Protein AF-A0A2V9BLL1-F1 (afdb_monomer_lite)

Radius of gyration: 17.55 Å; chains: 1; bounding box: 51×38×45 Å

Secondary structure (DSSP, 8-state):
-------EEEETTEEEEHHHHS-HHHHHTTHHHHHHHT----SEEEEEES-B-TT-TTTTTTB--EEETTTTEEES-BGGGGS-HHHHHHHHHHTTTSS-TT------TTTHHHHHHHHHHHH-GGGS-TTTTHHHHHHHHHHHHSTTSEEEEEE-S-TTS---HHHHHHHHHH--

Structure (mmCIF, N/CA/C/O backbone):
data_AF-A0A2V9BLL1-F1
#
_entry.id   AF-A0A2V9BLL1-F1
#
loop_
_atom_site.group_PDB
_atom_site.id
_atom_site.type_symbol
_atom_site.label_atom_id
_atom_site.label_alt_id
_atom_site.label_comp_id
_atom_site.label_asym_id
_atom_site.label_entity_id
_atom_site.label_seq_id
_atom_site.pdbx_PDB_ins_code
_atom_site.Cartn_x
_atom_site.Cartn_y
_atom_site.Cartn_z
_atom_site.occupancy
_atom_site.B_iso_or_equiv
_atom_site.auth_seq_id
_atom_site.auth_comp_id
_atom_site.auth_asym_id
_atom_site.auth_atom_id
_atom_site.pdbx_PDB_model_num
ATOM 1 N N . ASP A 1 1 ? -3.401 26.083 16.108 1.00 43.28 1 ASP A N 1
ATOM 2 C CA . ASP A 1 1 ? -2.579 25.935 17.319 1.00 43.28 1 ASP A CA 1
ATOM 3 C C . ASP A 1 1 ? -3.105 24.757 18.133 1.00 43.28 1 ASP A C 1
ATOM 5 O O . ASP A 1 1 ? -4.318 24.575 18.149 1.00 43.28 1 ASP A O 1
ATOM 9 N N . ARG A 1 2 ? -2.214 23.972 18.751 1.00 36.34 2 ARG A N 1
ATOM 10 C CA . ARG A 1 2 ? -2.343 22.560 19.206 1.00 36.34 2 ARG A CA 1
ATOM 11 C C . ARG A 1 2 ? -1.891 21.508 18.189 1.00 36.34 2 ARG A C 1
ATOM 13 O O . ARG A 1 2 ? -2.679 20.709 17.694 1.00 36.34 2 ARG A O 1
ATOM 20 N N . LEU A 1 3 ? -0.577 21.443 17.984 1.00 46.81 3 LEU A N 1
ATOM 21 C CA . LEU A 1 3 ? 0.092 20.153 17.808 1.00 46.81 3 LEU A CA 1
ATOM 22 C C . LEU A 1 3 ? -0.144 19.363 19.107 1.00 46.81 3 LEU A C 1
ATOM 24 O O . LEU A 1 3 ? 0.570 19.537 20.091 1.00 46.81 3 LEU A O 1
ATOM 28 N N . GLY A 1 4 ? -1.255 18.624 19.168 1.00 50.34 4 GLY A N 1
ATOM 29 C CA . GLY A 1 4 ? -1.571 17.758 20.299 1.00 50.34 4 GLY A CA 1
ATOM 30 C C . GLY A 1 4 ? -0.470 16.716 20.462 1.00 50.34 4 GLY A C 1
ATOM 31 O O . GLY A 1 4 ? 0.050 16.218 19.466 1.00 50.34 4 GLY A O 1
ATOM 32 N N . ASN A 1 5 ? -0.098 16.422 21.708 1.00 53.19 5 ASN A N 1
ATOM 33 C CA . ASN A 1 5 ? 0.873 15.381 22.045 1.00 53.19 5 ASN A CA 1
ATOM 34 C C . ASN A 1 5 ? 0.633 14.126 21.192 1.00 53.19 5 ASN A C 1
ATOM 36 O O . ASN A 1 5 ? -0.461 13.561 21.229 1.00 53.19 5 ASN A O 1
ATOM 40 N N . ALA A 1 6 ? 1.650 13.701 20.441 1.00 64.19 6 ALA A N 1
ATOM 41 C CA . ALA A 1 6 ? 1.618 12.462 19.681 1.00 64.19 6 ALA A CA 1
ATOM 42 C C . ALA A 1 6 ? 1.528 11.291 20.668 1.00 64.19 6 ALA A C 1
ATOM 44 O O . ALA A 1 6 ? 2.507 10.917 21.307 1.00 64.19 6 ALA A O 1
ATOM 45 N N . THR A 1 7 ? 0.322 10.763 20.854 1.00 83.75 7 THR A N 1
ATOM 46 C CA . THR A 1 7 ? 0.060 9.604 21.709 1.00 83.75 7 THR A CA 1
ATOM 47 C C . THR A 1 7 ? -0.037 8.357 20.849 1.00 83.75 7 THR A C 1
ATOM 49 O O . THR A 1 7 ? -0.680 8.372 19.802 1.00 83.75 7 THR A O 1
ATOM 52 N N . VAL A 1 8 ? 0.591 7.268 21.284 1.00 85.75 8 VAL A N 1
ATOM 53 C CA . VAL A 1 8 ? 0.444 5.966 20.629 1.00 85.75 8 VAL A CA 1
ATOM 54 C C . VAL A 1 8 ? -0.830 5.299 21.143 1.00 85.75 8 VAL A C 1
ATOM 56 O O . VAL A 1 8 ? -1.036 5.201 22.353 1.00 85.75 8 VAL A O 1
ATOM 59 N N . VAL A 1 9 ? -1.682 4.843 20.230 1.00 89.31 9 VAL A N 1
ATOM 60 C CA . VAL A 1 9 ? -2.956 4.179 20.519 1.00 89.31 9 VAL A CA 1
ATOM 61 C C . VAL A 1 9 ? -3.014 2.811 19.831 1.00 89.31 9 VAL A C 1
ATOM 63 O O . VAL A 1 9 ? -2.435 2.646 18.753 1.00 89.31 9 VAL A O 1
ATOM 66 N N . PRO A 1 10 ? -3.689 1.816 20.428 1.00 91.50 10 PRO A N 1
ATOM 67 C CA . PRO A 1 10 ? -3.935 0.548 19.755 1.00 91.50 10 PRO A CA 1
ATOM 68 C C . PRO A 1 10 ? -4.932 0.737 18.605 1.00 91.50 10 PRO A C 1
ATOM 70 O O . PRO A 1 10 ? -5.944 1.421 18.752 1.00 91.50 10 PRO A O 1
ATOM 73 N N . PHE A 1 11 ? -4.667 0.094 17.471 1.00 92.62 11 PHE A N 1
ATOM 74 C CA . PHE A 1 11 ? -5.527 0.088 16.293 1.00 92.62 11 PHE A CA 1
ATOM 75 C C . PHE A 1 11 ? -5.407 -1.263 15.578 1.00 92.62 11 PHE A C 1
ATOM 77 O O . PHE A 1 11 ? -4.387 -1.553 14.959 1.00 92.62 11 PHE A O 1
ATOM 84 N N . PHE A 1 12 ? -6.432 -2.111 15.723 1.00 93.38 12 PHE A N 1
ATOM 85 C CA . PHE A 1 12 ? -6.569 -3.415 15.049 1.00 93.38 12 PHE A CA 1
ATOM 86 C C . PHE A 1 12 ? -5.315 -4.310 15.056 1.00 93.38 12 PHE A C 1
ATOM 88 O O . PHE A 1 12 ? -4.962 -4.923 14.056 1.00 93.38 12 PHE A O 1
ATOM 95 N N . GLY A 1 13 ? -4.650 -4.420 16.211 1.00 86.62 13 GLY A N 1
ATOM 96 C CA . GLY A 1 13 ? -3.461 -5.268 16.384 1.00 86.62 13 GLY A CA 1
ATOM 97 C C . GLY A 1 13 ? -2.126 -4.551 16.159 1.00 86.62 13 GLY A C 1
ATOM 98 O O . GLY A 1 13 ? -1.079 -5.121 16.460 1.00 86.62 13 GLY A O 1
ATOM 99 N N . SER A 1 14 ? -2.163 -3.290 15.728 1.00 87.19 14 SER A N 1
ATOM 100 C CA . SER A 1 14 ? -0.999 -2.416 15.571 1.00 87.19 14 SER A CA 1
ATOM 101 C C . SER A 1 14 ? -1.015 -1.275 16.590 1.00 87.19 14 SER A C 1
ATOM 103 O O . SER A 1 14 ? -2.065 -0.846 17.066 1.00 87.19 14 SER A O 1
ATOM 105 N N . GLN A 1 15 ? 0.166 -0.755 16.919 1.00 88.38 15 GLN A N 1
ATOM 106 C CA . GLN A 1 15 ? 0.325 0.475 17.697 1.00 88.38 15 GLN A CA 1
ATOM 107 C C . GLN A 1 15 ? 0.564 1.627 16.719 1.00 88.38 15 GLN A C 1
ATOM 109 O O . GLN A 1 15 ? 1.522 1.587 15.948 1.00 88.38 15 GLN A O 1
ATOM 114 N N . VAL A 1 16 ? -0.303 2.637 16.733 1.00 87.31 16 VAL A N 1
ATOM 115 C CA . VAL A 1 16 ? -0.283 3.747 15.766 1.00 87.31 16 VAL A CA 1
ATOM 116 C C . VAL A 1 16 ? -0.298 5.094 16.476 1.00 87.31 16 VAL A C 1
ATOM 118 O O . VAL A 1 16 ? -0.743 5.195 17.617 1.00 87.31 16 VAL A O 1
ATOM 121 N N . LEU A 1 17 ? 0.156 6.155 15.811 1.00 86.94 17 LEU A N 1
ATOM 122 C CA . LEU A 1 17 ? -0.023 7.510 16.333 1.00 86.94 17 LEU A CA 1
ATOM 123 C C . LEU A 1 17 ? -1.510 7.884 16.336 1.00 86.94 17 LEU A C 1
ATOM 125 O O . LEU A 1 17 ? -2.238 7.583 15.393 1.00 86.94 17 LEU A O 1
ATOM 129 N N . SER A 1 18 ? -1.967 8.605 17.356 1.00 86.56 18 SER A N 1
ATOM 130 C CA . SER A 1 18 ? -3.346 9.097 17.422 1.00 86.56 18 SER A CA 1
ATOM 131 C C . SER A 1 18 ? -3.703 9.974 16.220 1.00 86.56 18 SER A C 1
ATOM 133 O O . SER A 1 18 ? -4.826 9.907 15.725 1.00 86.56 18 SER A O 1
ATOM 135 N N . SER A 1 19 ? -2.741 10.720 15.673 1.00 85.81 19 SER A N 1
ATOM 136 C CA . SER A 1 19 ? -2.894 11.498 14.437 1.00 85.81 19 SER A CA 1
ATOM 137 C C . SER A 1 19 ? -3.194 10.642 13.203 1.00 85.81 19 SER A C 1
ATOM 139 O O . SER A 1 19 ? -3.898 11.104 12.310 1.00 85.81 19 SER A O 1
ATOM 141 N N . TYR A 1 20 ? -2.717 9.394 13.155 1.00 87.94 20 TYR A N 1
ATOM 142 C CA . TYR A 1 20 ? -2.984 8.479 12.044 1.00 87.94 20 TYR A CA 1
ATOM 143 C C . TYR A 1 20 ? -4.459 8.061 12.005 1.00 87.94 20 TYR A C 1
ATOM 145 O O . TYR A 1 20 ? -5.043 8.018 10.926 1.00 87.94 20 TYR A O 1
ATOM 153 N N . VAL A 1 21 ? -5.086 7.839 13.167 1.00 90.19 21 VAL A N 1
ATOM 154 C CA . VAL A 1 21 ? -6.508 7.447 13.265 1.00 90.19 21 VAL A CA 1
ATOM 155 C C . VAL A 1 21 ? -7.481 8.625 13.364 1.00 90.19 21 VAL A C 1
ATOM 157 O O . VAL A 1 21 ? -8.678 8.450 13.172 1.00 90.19 21 VAL A O 1
ATOM 160 N N . THR A 1 22 ? -6.989 9.837 13.638 1.00 88.69 22 THR A N 1
ATOM 161 C CA . THR A 1 22 ? -7.812 11.057 13.782 1.00 88.69 22 THR A CA 1
ATOM 162 C C . THR A 1 22 ? -7.699 12.010 12.591 1.00 88.69 22 THR A C 1
ATOM 164 O O . THR A 1 22 ? -7.962 13.208 12.710 1.00 88.69 22 THR A O 1
ATOM 167 N N . GLN A 1 23 ? -7.329 11.497 11.416 1.00 89.50 23 GLN A N 1
ATOM 168 C CA . GLN A 1 23 ? -7.251 12.311 10.204 1.00 89.50 23 GLN A CA 1
ATOM 169 C C . GLN A 1 23 ? -8.631 12.892 9.844 1.00 89.50 23 GLN A C 1
ATOM 171 O O . GLN A 1 23 ? -9.631 12.176 9.930 1.00 89.50 23 GLN A O 1
ATOM 176 N N . PRO A 1 24 ? -8.717 14.148 9.360 1.00 91.81 24 PRO A N 1
ATOM 177 C CA . PRO A 1 24 ? -9.993 14.756 8.974 1.00 91.81 24 PRO A CA 1
ATOM 178 C C . PRO A 1 24 ? -10.811 13.904 7.991 1.00 91.81 24 PRO A C 1
ATOM 180 O O . PRO A 1 24 ? -12.033 13.830 8.101 1.00 91.81 24 PRO A O 1
ATOM 183 N N . ALA A 1 25 ? -10.138 13.208 7.069 1.00 89.81 25 ALA A N 1
ATOM 184 C CA . ALA A 1 25 ? -10.780 12.324 6.102 1.00 89.81 25 ALA A CA 1
ATOM 185 C C . ALA A 1 25 ? -11.527 11.149 6.760 1.00 89.81 25 ALA A C 1
ATOM 187 O O . ALA A 1 25 ? -12.609 10.810 6.297 1.00 89.81 25 ALA A O 1
ATOM 188 N N . VAL A 1 26 ? -11.011 10.582 7.859 1.00 90.25 26 VAL A N 1
ATOM 189 C CA . VAL A 1 26 ? -11.640 9.463 8.597 1.00 90.25 26 VAL A CA 1
ATOM 190 C C . VAL A 1 26 ? -13.004 9.870 9.147 1.00 90.25 26 VAL A C 1
ATOM 192 O O . VAL A 1 26 ? -13.957 9.093 9.095 1.00 90.25 26 VAL A O 1
ATOM 195 N N . VAL A 1 27 ? -13.104 11.107 9.642 1.00 88.12 27 VAL A N 1
ATOM 196 C CA . VAL A 1 27 ? -14.354 11.674 10.162 1.00 88.12 27 VAL A CA 1
ATOM 197 C C . VAL A 1 27 ? -15.343 11.917 9.024 1.00 88.12 27 VAL A C 1
ATOM 199 O O . VAL A 1 27 ? -16.513 11.562 9.134 1.00 88.12 27 VAL A O 1
ATOM 202 N N . LEU A 1 28 ? -14.878 12.487 7.908 1.00 93.44 28 LEU A N 1
ATOM 203 C CA . LEU A 1 28 ? -15.736 12.805 6.763 1.00 93.44 28 LEU A CA 1
ATOM 204 C C . LEU A 1 28 ? -16.289 11.554 6.068 1.00 93.44 28 LEU A C 1
ATOM 206 O O . LEU A 1 28 ? -17.438 11.560 5.633 1.00 93.44 28 LEU A O 1
ATOM 210 N N . THR A 1 29 ? -15.504 10.479 5.985 1.00 93.38 29 THR A N 1
ATOM 211 C CA . THR A 1 29 ? -15.940 9.201 5.400 1.00 93.38 29 THR A CA 1
ATOM 212 C C . THR A 1 29 ? -16.686 8.307 6.387 1.00 93.38 29 THR A C 1
ATOM 214 O O . THR A 1 29 ? -17.157 7.241 5.994 1.00 93.38 29 THR A O 1
ATOM 217 N N . ARG A 1 30 ? -16.825 8.734 7.652 1.00 94.62 30 ARG A N 1
ATOM 218 C CA . ARG A 1 30 ? -17.469 7.970 8.734 1.00 94.62 30 ARG A CA 1
ATOM 219 C C . ARG A 1 30 ? -16.851 6.584 8.934 1.00 94.62 30 ARG A C 1
ATOM 221 O O . ARG A 1 30 ? -17.542 5.612 9.244 1.00 94.62 30 ARG A O 1
ATOM 228 N N . SER A 1 31 ? -15.536 6.483 8.723 1.00 93.88 31 SER A N 1
ATOM 229 C CA . SER A 1 31 ? -14.821 5.207 8.803 1.00 93.88 31 SER A CA 1
ATOM 230 C C . SER A 1 31 ? -14.840 4.642 10.224 1.00 93.88 31 SER A C 1
ATOM 232 O O . SER A 1 31 ? -14.941 3.431 10.391 1.00 93.88 31 SER A O 1
ATOM 234 N N . THR A 1 32 ? -14.812 5.500 11.248 1.00 92.19 32 THR A N 1
ATOM 235 C CA . THR A 1 32 ? -14.908 5.070 12.650 1.00 92.19 32 THR A CA 1
ATOM 236 C C . THR A 1 32 ? -16.242 4.379 12.933 1.00 92.19 32 THR A C 1
ATOM 238 O O . THR A 1 32 ? -16.272 3.308 13.537 1.00 92.19 32 THR A O 1
ATOM 241 N N . GLU A 1 33 ? -17.360 4.942 12.464 1.00 94.94 33 GLU A N 1
ATOM 242 C CA . GLU A 1 33 ? -18.670 4.303 12.614 1.00 94.94 33 GLU A CA 1
ATOM 243 C C . GLU A 1 33 ? -18.790 3.032 11.771 1.00 94.94 33 GLU A C 1
ATOM 245 O O . GLU A 1 33 ? -19.403 2.064 12.223 1.00 94.94 33 GLU A O 1
ATOM 250 N N . ALA A 1 34 ? -18.185 3.002 10.578 1.00 95.44 34 ALA A N 1
ATOM 251 C CA . ALA A 1 34 ? -18.118 1.795 9.760 1.00 95.44 34 ALA A CA 1
ATOM 252 C C . ALA A 1 34 ? -17.443 0.642 10.520 1.00 95.44 34 ALA A C 1
ATOM 254 O O . ALA A 1 34 ? -18.018 -0.443 10.612 1.00 95.44 34 ALA A O 1
ATOM 255 N N . HIS A 1 35 ? -16.288 0.899 11.142 1.00 95.44 35 HIS A N 1
ATOM 256 C CA . HIS A 1 35 ? -15.568 -0.088 11.953 1.00 95.44 35 HIS A CA 1
ATOM 257 C C . HIS A 1 35 ? -16.370 -0.560 13.163 1.00 95.44 35 HIS A C 1
ATOM 259 O O . HIS 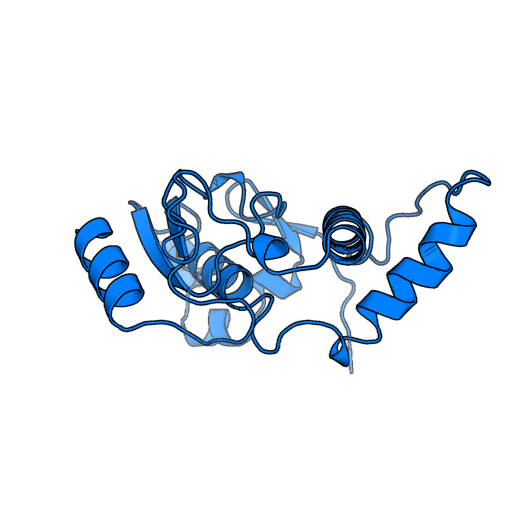A 1 35 ? -16.362 -1.748 13.476 1.00 95.44 35 HIS A O 1
ATOM 265 N N . GLN A 1 36 ? -17.048 0.362 13.851 1.00 94.38 36 GLN A N 1
ATOM 266 C CA . GLN A 1 36 ? -17.765 0.053 15.086 1.00 94.38 36 GLN A CA 1
ATOM 267 C C . GLN A 1 36 ? -19.066 -0.721 14.844 1.00 94.38 36 GLN A C 1
ATOM 269 O O . GLN A 1 36 ? -19.417 -1.586 15.645 1.00 94.38 36 GLN A O 1
ATOM 274 N N . PHE A 1 37 ? -19.802 -0.389 13.781 1.00 96.31 37 PHE A N 1
ATOM 275 C CA . PHE A 1 37 ? -21.179 -0.859 13.604 1.00 96.31 37 PHE A CA 1
ATOM 276 C C . PHE A 1 37 ? -21.392 -1.776 12.400 1.00 96.31 37 PHE A C 1
ATOM 278 O O . PHE A 1 37 ? -22.435 -2.423 12.333 1.00 96.31 37 PHE A O 1
ATOM 285 N N . PHE A 1 38 ? -20.448 -1.840 11.457 1.00 94.88 38 PHE A N 1
ATOM 286 C CA . PHE A 1 38 ? -20.644 -2.559 10.198 1.00 94.88 38 PHE A CA 1
ATOM 287 C C . PHE A 1 38 ? -19.525 -3.560 9.901 1.00 94.88 38 PHE A C 1
ATOM 289 O O . PHE A 1 38 ? -19.757 -4.766 9.967 1.00 94.88 38 PHE A O 1
ATOM 296 N N . ALA A 1 39 ? -18.334 -3.087 9.529 1.00 95.75 39 ALA A N 1
ATOM 297 C CA . ALA A 1 39 ? -17.234 -3.936 9.083 1.00 95.75 39 ALA A CA 1
ATOM 298 C C . ALA A 1 39 ? -15.877 -3.226 9.169 1.00 95.75 39 ALA A C 1
ATOM 300 O O . ALA A 1 39 ? -15.775 -2.006 9.063 1.00 95.75 39 ALA A O 1
ATOM 301 N N . THR A 1 40 ? -14.817 -4.025 9.279 1.00 96.31 40 THR A N 1
ATOM 302 C CA . THR A 1 40 ? -13.416 -3.575 9.370 1.00 96.31 40 THR A CA 1
ATOM 303 C C . THR A 1 40 ? -12.600 -3.925 8.117 1.00 96.31 40 THR A C 1
ATOM 305 O O . THR A 1 40 ? -11.388 -3.732 8.080 1.00 96.31 40 THR A O 1
ATOM 308 N N . GLY A 1 41 ? -13.267 -4.430 7.072 1.00 95.94 41 GLY A N 1
ATOM 309 C CA . GLY A 1 41 ? -12.650 -4.907 5.830 1.00 95.94 41 GLY A CA 1
ATOM 310 C C . GLY A 1 41 ? -12.159 -6.357 5.908 1.00 95.94 41 GLY A C 1
ATOM 311 O O . GLY A 1 41 ? -11.913 -6.894 6.980 1.00 95.94 41 GLY A O 1
ATOM 312 N N . ALA A 1 42 ? -12.044 -7.033 4.772 1.00 96.19 42 ALA A N 1
ATOM 313 C CA . ALA A 1 42 ? -11.504 -8.389 4.688 1.00 96.19 42 ALA A CA 1
ATOM 314 C C . ALA A 1 42 ? -10.978 -8.650 3.272 1.00 96.19 42 ALA A C 1
ATOM 316 O O . ALA A 1 42 ? -11.249 -7.875 2.354 1.00 96.19 42 ALA A O 1
ATOM 317 N N . GLY A 1 43 ? -10.268 -9.763 3.090 1.00 97.12 43 GLY A N 1
ATOM 318 C CA . GLY A 1 43 ? -9.692 -10.139 1.799 1.00 97.12 43 GLY A CA 1
ATOM 319 C C . GLY A 1 43 ? -8.365 -9.437 1.520 1.00 97.12 43 GLY A C 1
ATOM 320 O O . GLY A 1 43 ? -7.713 -8.946 2.439 1.00 97.12 43 GLY A O 1
ATOM 321 N N . ILE A 1 44 ? -7.954 -9.438 0.253 1.00 98.31 44 ILE A N 1
ATOM 322 C CA . ILE A 1 44 ? -6.689 -8.862 -0.209 1.00 98.31 44 ILE A CA 1
ATOM 323 C C . ILE A 1 44 ? -6.993 -7.663 -1.109 1.00 98.31 44 ILE A C 1
ATOM 325 O O . ILE A 1 44 ? -7.783 -7.778 -2.044 1.00 98.31 44 ILE A O 1
ATOM 329 N N . VAL A 1 45 ? -6.333 -6.535 -0.855 1.00 98.50 45 VAL A N 1
ATOM 330 C CA . VAL A 1 45 ? -6.347 -5.353 -1.723 1.00 98.50 45 VAL A CA 1
ATOM 331 C C . VAL A 1 45 ? -5.016 -5.276 -2.464 1.00 98.50 45 VAL A C 1
ATOM 333 O O . VAL A 1 45 ? -3.970 -5.079 -1.846 1.00 98.50 45 VAL A O 1
ATOM 336 N N . ALA A 1 46 ? -5.048 -5.442 -3.786 1.00 98.44 46 ALA A N 1
ATOM 337 C CA . ALA A 1 46 ? -3.877 -5.250 -4.635 1.00 98.44 46 ALA A CA 1
ATOM 338 C C . ALA A 1 46 ? -3.623 -3.755 -4.880 1.00 98.44 46 ALA A C 1
ATOM 340 O O . ALA A 1 46 ? -4.529 -3.024 -5.279 1.00 98.44 46 ALA A O 1
ATOM 341 N N . VAL A 1 47 ? -2.389 -3.303 -4.647 1.00 98.44 47 VAL A N 1
ATOM 342 C CA . VAL A 1 47 ? -1.990 -1.888 -4.718 1.00 98.44 47 VAL A CA 1
ATOM 343 C C . VAL A 1 47 ? -0.928 -1.718 -5.792 1.00 98.44 47 VAL A C 1
ATOM 345 O O . VAL A 1 47 ? 0.229 -2.057 -5.566 1.00 98.44 47 VAL A O 1
ATOM 348 N N . ILE A 1 48 ? -1.316 -1.215 -6.965 1.00 98.56 48 ILE A N 1
ATOM 349 C CA . ILE A 1 48 ? -0.398 -0.976 -8.086 1.00 98.56 48 ILE A CA 1
ATOM 350 C C . ILE A 1 48 ? 0.227 0.415 -7.937 1.00 98.56 48 ILE A C 1
ATOM 352 O O . ILE A 1 48 ? -0.414 1.406 -8.273 1.00 98.56 48 ILE A O 1
ATOM 356 N N . ASP A 1 49 ? 1.456 0.491 -7.421 1.00 98.50 49 ASP A N 1
ATOM 357 C CA . ASP A 1 49 ? 2.075 1.763 -7.008 1.00 98.50 49 ASP A CA 1
ATOM 358 C C . ASP A 1 49 ? 3.624 1.713 -7.054 1.00 98.50 49 ASP A C 1
ATOM 360 O O . ASP A 1 49 ? 4.205 0.925 -7.811 1.00 98.50 49 ASP A O 1
ATOM 364 N N . THR A 1 50 ? 4.312 2.551 -6.269 1.00 97.94 50 THR A N 1
ATOM 365 C CA . THR A 1 50 ? 5.775 2.681 -6.179 1.00 97.94 50 THR A CA 1
ATOM 366 C C . THR A 1 50 ? 6.442 1.669 -5.237 1.00 97.94 50 THR A C 1
ATOM 368 O O . THR A 1 50 ? 7.652 1.730 -5.011 1.00 97.94 50 THR A O 1
ATOM 371 N N . GLY A 1 51 ? 5.696 0.675 -4.749 1.00 97.62 51 GLY A N 1
ATOM 372 C CA . GLY A 1 51 ? 6.145 -0.286 -3.736 1.00 97.62 51 GLY A CA 1
ATOM 373 C C . GLY A 1 51 ? 5.694 0.116 -2.335 1.00 97.62 51 GLY A C 1
ATOM 374 O O . GLY A 1 51 ? 4.798 0.937 -2.180 1.00 97.62 51 GLY A O 1
ATOM 375 N N . VAL A 1 52 ? 6.275 -0.500 -1.310 1.00 97.75 52 VAL A N 1
ATOM 376 C CA . VAL A 1 52 ? 5.960 -0.205 0.095 1.00 97.75 52 VAL A CA 1
ATOM 377 C C . VAL A 1 52 ? 7.212 -0.344 0.957 1.00 97.75 52 VAL A C 1
ATOM 379 O O . VAL A 1 52 ? 8.132 -1.061 0.572 1.00 97.75 52 VAL A O 1
ATOM 382 N N . ASP A 1 53 ? 7.261 0.291 2.124 1.00 95.81 53 ASP A N 1
ATOM 383 C CA . ASP A 1 53 ? 8.211 -0.040 3.185 1.00 95.81 53 ASP A CA 1
ATOM 384 C C . ASP A 1 53 ? 7.800 -1.394 3.802 1.00 95.81 53 ASP A C 1
ATOM 386 O O . ASP A 1 53 ? 6.807 -1.469 4.539 1.00 95.81 53 ASP A O 1
ATOM 390 N N . PRO A 1 54 ? 8.544 -2.486 3.530 1.00 95.12 54 PRO A N 1
ATOM 391 C CA . PRO A 1 54 ? 8.196 -3.816 4.026 1.00 95.12 54 PRO A CA 1
ATOM 392 C C . PRO A 1 54 ? 8.358 -3.946 5.549 1.00 95.12 54 PRO A C 1
ATOM 394 O O . PRO A 1 54 ? 7.792 -4.858 6.152 1.00 95.12 54 PRO A O 1
ATOM 397 N N . ASN A 1 55 ? 9.122 -3.047 6.174 1.00 92.31 55 ASN A N 1
ATOM 398 C CA . ASN A 1 55 ? 9.419 -3.043 7.601 1.00 92.31 55 ASN A CA 1
ATOM 399 C C . ASN A 1 55 ? 8.527 -2.071 8.386 1.00 92.31 55 ASN A C 1
ATOM 401 O O . ASN A 1 55 ? 8.614 -2.042 9.621 1.00 92.31 55 ASN A O 1
ATOM 405 N N . HIS A 1 56 ? 7.644 -1.325 7.710 1.00 91.44 56 HIS A N 1
ATOM 406 C CA . HIS A 1 56 ? 6.814 -0.301 8.335 1.00 91.44 56 HIS A CA 1
ATOM 407 C C . HIS A 1 56 ? 6.021 -0.884 9.522 1.00 91.44 56 HIS A C 1
ATOM 409 O O . HIS A 1 56 ? 5.211 -1.802 9.326 1.00 91.44 56 HIS A O 1
ATOM 415 N N . PRO A 1 57 ? 6.189 -0.366 10.759 1.00 88.31 57 PRO A N 1
ATOM 416 C CA . PRO A 1 57 ? 5.678 -1.006 11.975 1.00 88.31 57 PRO A CA 1
ATOM 417 C C . PRO A 1 57 ? 4.175 -1.287 11.977 1.00 88.31 57 PRO A C 1
ATOM 419 O O . PRO A 1 57 ? 3.746 -2.276 12.565 1.00 88.31 57 PRO A O 1
ATOM 422 N N . VAL A 1 58 ? 3.397 -0.429 11.312 1.00 91.25 58 VAL A N 1
ATOM 423 C CA . VAL A 1 58 ? 1.933 -0.535 11.221 1.00 91.25 58 VAL A CA 1
ATOM 424 C C . VAL A 1 58 ? 1.484 -1.474 10.101 1.00 91.25 58 VAL A C 1
ATOM 426 O O . VAL A 1 58 ? 0.448 -2.110 10.236 1.00 91.25 58 VAL A O 1
ATOM 429 N N . LEU A 1 59 ? 2.245 -1.564 9.005 1.00 95.69 59 LEU A N 1
ATOM 430 C CA . LEU A 1 59 ? 1.786 -2.216 7.772 1.00 95.69 59 LEU A CA 1
ATOM 431 C C . LEU A 1 59 ? 2.321 -3.632 7.620 1.00 95.69 59 LEU A C 1
ATOM 433 O O . LEU A 1 59 ? 1.627 -4.470 7.059 1.00 95.69 59 LEU A O 1
ATOM 437 N N . LYS A 1 60 ? 3.525 -3.924 8.128 1.00 95.25 60 LYS A N 1
ATOM 438 C CA . LYS A 1 60 ? 4.232 -5.192 7.881 1.00 95.25 60 LYS A CA 1
ATOM 439 C C . LYS A 1 60 ? 3.413 -6.451 8.188 1.00 95.25 60 LYS A C 1
ATOM 441 O O . LYS A 1 60 ? 3.623 -7.476 7.556 1.00 95.25 60 LYS A O 1
ATOM 446 N N . ALA A 1 61 ? 2.489 -6.378 9.148 1.00 95.06 61 ALA A N 1
ATOM 447 C CA . ALA A 1 61 ? 1.617 -7.493 9.514 1.00 95.06 61 ALA A CA 1
ATOM 448 C C . ALA A 1 61 ? 0.457 -7.709 8.522 1.00 95.06 61 ALA A C 1
ATOM 450 O O . ALA A 1 61 ? -0.072 -8.814 8.440 1.00 95.06 61 ALA A O 1
ATOM 451 N N . SER A 1 62 ? 0.080 -6.674 7.770 1.00 97.12 62 SER A N 1
ATOM 452 C CA . SER A 1 62 ? -0.978 -6.709 6.756 1.00 97.12 62 SER A CA 1
ATOM 453 C C . SER A 1 62 ? -0.440 -6.969 5.347 1.00 97.12 62 SER A C 1
ATOM 455 O O . SER A 1 62 ? -1.226 -7.260 4.448 1.00 97.12 62 SER A O 1
ATOM 457 N N . LEU A 1 63 ? 0.874 -6.857 5.124 1.00 98.12 63 LEU A N 1
ATOM 458 C CA . LEU A 1 63 ? 1.485 -7.085 3.814 1.00 98.12 63 LEU A CA 1
ATOM 459 C C . LEU A 1 63 ? 1.551 -8.578 3.476 1.00 98.12 63 LEU A C 1
ATOM 461 O O . LEU A 1 63 ? 1.985 -9.397 4.286 1.00 98.12 63 LEU A O 1
ATOM 465 N N . VAL A 1 64 ? 1.192 -8.919 2.239 1.00 98.38 64 VAL A N 1
ATOM 466 C CA . VAL A 1 64 ? 1.381 -10.262 1.672 1.00 98.38 64 VAL A CA 1
ATOM 467 C C . VAL A 1 64 ? 2.405 -10.250 0.533 1.00 98.38 64 VAL A C 1
ATOM 469 O O . VAL A 1 64 ? 2.594 -9.210 -0.105 1.00 98.38 64 VAL A O 1
ATOM 472 N N . PRO A 1 65 ? 3.076 -11.387 0.248 1.00 97.75 65 PRO A N 1
ATOM 473 C CA . PRO A 1 65 ? 3.983 -11.495 -0.892 1.00 97.75 65 PRO A CA 1
ATOM 474 C C . PRO A 1 65 ? 3.314 -11.120 -2.219 1.00 97.75 65 PRO A C 1
ATOM 476 O O . PRO A 1 65 ? 2.149 -11.439 -2.456 1.00 97.75 65 PRO A O 1
ATOM 479 N N . ALA A 1 66 ? 4.077 -10.464 -3.090 1.00 96.81 66 ALA A N 1
ATOM 480 C CA . ALA A 1 66 ? 3.600 -9.877 -4.332 1.00 96.81 66 ALA A CA 1
ATOM 481 C C . ALA A 1 66 ? 4.739 -9.827 -5.377 1.00 96.81 66 ALA A C 1
ATOM 483 O O . ALA A 1 66 ? 5.492 -10.801 -5.512 1.00 96.81 66 ALA A O 1
ATOM 484 N N . PHE A 1 67 ? 4.871 -8.726 -6.131 1.00 98.50 67 PHE A N 1
ATOM 485 C CA . PHE A 1 67 ? 5.849 -8.628 -7.215 1.00 98.50 67 PHE A CA 1
ATOM 486 C C . PHE A 1 67 ? 6.333 -7.190 -7.489 1.00 98.50 67 PHE A C 1
ATOM 488 O O . PHE A 1 67 ? 5.547 -6.239 -7.489 1.00 98.50 67 PHE A O 1
ATOM 495 N N . ASP A 1 68 ? 7.629 -7.044 -7.775 1.00 98.50 68 ASP A N 1
ATOM 496 C CA . ASP A 1 68 ? 8.243 -5.849 -8.362 1.00 98.50 68 ASP A CA 1
ATOM 497 C C . ASP A 1 68 ? 8.354 -6.023 -9.881 1.00 98.50 68 ASP A C 1
ATOM 499 O O . ASP A 1 68 ? 9.216 -6.753 -10.381 1.00 98.50 68 ASP A O 1
ATOM 503 N N . PHE A 1 69 ? 7.491 -5.342 -10.633 1.00 98.38 69 PHE A N 1
ATOM 504 C CA . PHE A 1 69 ? 7.485 -5.408 -12.094 1.00 98.38 69 PHE A CA 1
ATOM 505 C C . PHE A 1 69 ? 8.623 -4.594 -12.709 1.00 98.38 69 PHE A C 1
ATOM 507 O O . PHE A 1 69 ? 9.166 -5.004 -13.731 1.00 98.38 69 PHE A O 1
ATOM 514 N N . THR A 1 70 ? 9.065 -3.524 -12.041 1.00 97.25 70 THR A N 1
ATOM 515 C CA . THR A 1 70 ? 10.169 -2.668 -12.509 1.00 97.25 70 THR A CA 1
ATOM 516 C C . THR A 1 70 ? 11.519 -3.391 -12.514 1.00 97.25 70 THR A C 1
ATOM 518 O O . THR A 1 70 ? 12.418 -3.023 -13.271 1.00 97.25 70 THR A O 1
ATOM 521 N N . ARG A 1 71 ? 11.662 -4.433 -11.682 1.00 96.94 71 ARG A N 1
ATOM 522 C CA . ARG A 1 71 ? 12.876 -5.266 -11.560 1.00 96.94 71 ARG A CA 1
ATOM 523 C C . ARG A 1 71 ? 12.665 -6.730 -11.919 1.00 96.94 71 ARG A C 1
ATOM 525 O O . ARG A 1 71 ? 13.628 -7.490 -11.963 1.00 96.94 71 ARG A O 1
ATOM 532 N N . ASN A 1 72 ? 11.423 -7.123 -12.182 1.00 97.44 72 ASN A N 1
ATOM 533 C CA . ASN A 1 72 ? 11.019 -8.503 -12.405 1.00 97.44 72 ASN A CA 1
ATOM 534 C C . ASN A 1 72 ? 11.399 -9.446 -11.242 1.00 97.44 72 ASN A C 1
ATOM 536 O O . ASN A 1 72 ? 11.986 -10.506 -11.463 1.00 97.44 72 ASN A O 1
ATOM 540 N N . LEU A 1 73 ? 11.076 -9.048 -10.006 1.00 98.06 73 LEU A N 1
ATOM 541 C CA . LEU A 1 73 ? 11.420 -9.782 -8.784 1.00 98.06 73 LEU A CA 1
ATOM 542 C C . LEU A 1 73 ? 10.167 -10.132 -7.960 1.00 98.06 73 LEU A C 1
ATOM 544 O O . LEU A 1 73 ? 9.380 -9.236 -7.658 1.00 98.06 73 LEU A O 1
ATOM 548 N N . PRO A 1 74 ? 9.978 -11.400 -7.548 1.00 97.81 74 PRO A N 1
ATOM 549 C CA . PRO A 1 74 ? 8.910 -11.771 -6.623 1.00 97.81 74 PRO A CA 1
ATOM 550 C C . PRO A 1 74 ? 9.250 -11.378 -5.178 1.00 97.81 74 PRO A C 1
ATOM 552 O O . PRO A 1 74 ? 10.420 -11.282 -4.808 1.00 97.81 74 PRO A O 1
ATOM 555 N N . GLY A 1 75 ? 8.224 -11.220 -4.342 1.00 96.38 75 GLY A N 1
ATOM 556 C CA . GLY A 1 75 ? 8.361 -10.874 -2.922 1.00 96.38 75 GLY A CA 1
ATOM 557 C C . GLY A 1 75 ? 7.558 -9.629 -2.557 1.00 96.38 75 GLY A C 1
ATOM 558 O O . GLY A 1 75 ? 6.678 -9.221 -3.303 1.00 96.38 75 GLY A O 1
ATOM 559 N N . ILE A 1 76 ? 7.823 -9.025 -1.400 1.00 97.62 76 ILE A N 1
ATOM 560 C CA . ILE A 1 76 ? 7.225 -7.727 -1.056 1.00 97.62 76 ILE A CA 1
ATOM 561 C C . ILE A 1 76 ? 8.097 -6.637 -1.703 1.00 97.62 76 ILE A C 1
ATOM 563 O O . ILE A 1 76 ? 9.243 -6.470 -1.277 1.00 97.62 76 ILE A O 1
ATOM 567 N N . PRO A 1 77 ? 7.623 -5.927 -2.745 1.00 97.12 77 PRO A N 1
ATOM 568 C CA . PRO A 1 77 ? 8.420 -4.920 -3.427 1.00 97.12 77 PRO A CA 1
ATOM 569 C C . PRO A 1 77 ? 8.688 -3.706 -2.535 1.00 97.12 77 PRO A C 1
ATOM 571 O O . PRO A 1 77 ? 7.776 -2.966 -2.164 1.00 97.12 77 PRO A O 1
ATOM 574 N N . SER A 1 78 ? 9.966 -3.493 -2.238 1.00 96.12 78 SER A N 1
ATOM 575 C CA . SER A 1 78 ? 10.428 -2.400 -1.388 1.00 96.12 78 SER A CA 1
ATOM 576 C C . SER A 1 78 ? 10.479 -1.070 -2.141 1.00 96.12 78 SER A C 1
ATOM 578 O O . SER A 1 78 ? 11.055 -0.990 -3.228 1.00 96.12 78 SER A O 1
ATOM 580 N N . GLU A 1 79 ? 9.954 -0.001 -1.543 1.00 93.69 79 GLU A N 1
ATOM 581 C CA . GLU A 1 79 ? 10.122 1.362 -2.069 1.00 93.69 79 GLU A CA 1
ATOM 582 C C . GLU A 1 79 ? 11.572 1.870 -1.973 1.00 93.69 79 GLU A C 1
ATOM 584 O O . GLU A 1 79 ? 12.000 2.715 -2.759 1.00 93.69 79 GLU A O 1
ATOM 589 N N . PHE A 1 80 ? 12.375 1.295 -1.071 1.00 92.62 80 PHE A N 1
ATOM 590 C CA . PHE A 1 80 ? 13.800 1.609 -0.943 1.00 92.62 80 PHE A CA 1
ATOM 591 C C . PHE A 1 80 ? 14.639 1.064 -2.105 1.00 92.62 80 PHE A C 1
ATOM 593 O O . PHE A 1 80 ? 15.800 1.443 -2.248 1.00 92.62 80 PHE A O 1
ATOM 600 N N . ALA A 1 81 ? 14.079 0.181 -2.941 1.00 92.81 81 ALA A N 1
ATOM 601 C CA . ALA A 1 81 ? 14.809 -0.473 -4.025 1.00 92.81 81 ALA A CA 1
ATOM 602 C C . ALA A 1 81 ? 15.337 0.510 -5.086 1.00 92.81 81 ALA A C 1
ATOM 604 O O . ALA A 1 81 ? 16.297 0.189 -5.790 1.00 92.81 81 ALA A O 1
ATOM 605 N N . ASP A 1 82 ? 14.714 1.686 -5.215 1.00 90.56 82 ASP A N 1
ATOM 606 C CA . ASP A 1 82 ? 15.115 2.758 -6.137 1.00 90.56 82 ASP A CA 1
ATOM 607 C C . ASP A 1 82 ? 16.122 3.749 -5.526 1.00 90.56 82 ASP A C 1
ATOM 609 O O . ASP A 1 82 ? 16.565 4.672 -6.209 1.00 90.56 82 ASP A O 1
ATOM 613 N N . LEU A 1 83 ? 16.499 3.578 -4.255 1.00 88.75 83 LEU A N 1
ATOM 614 C CA . LEU A 1 83 ? 17.430 4.468 -3.567 1.00 88.75 83 LEU A CA 1
ATOM 615 C C . LEU A 1 83 ? 18.866 3.933 -3.579 1.00 88.75 83 LEU A C 1
ATOM 617 O O . LEU A 1 83 ? 19.120 2.730 -3.648 1.00 88.75 83 LEU A O 1
ATOM 621 N N . GLY A 1 84 ? 19.830 4.846 -3.434 1.00 83.56 84 GLY A N 1
ATOM 622 C CA . GLY A 1 84 ? 21.214 4.479 -3.140 1.00 83.56 84 GLY A CA 1
ATOM 623 C C . GLY A 1 84 ? 21.326 3.771 -1.785 1.00 83.56 84 GLY A C 1
ATOM 624 O O . GLY A 1 84 ? 20.613 4.107 -0.841 1.00 83.56 84 GLY A O 1
ATOM 625 N N . GLN A 1 85 ? 22.249 2.812 -1.670 1.00 78.75 85 GLN A N 1
ATOM 626 C CA . GLN A 1 85 ? 22.370 1.939 -0.493 1.00 78.75 85 GLN A CA 1
ATOM 627 C C . GLN A 1 85 ? 22.545 2.707 0.828 1.00 78.75 85 GLN A C 1
ATOM 629 O O . GLN A 1 85 ? 21.947 2.337 1.837 1.00 78.75 85 GLN A O 1
ATOM 634 N N . SER A 1 86 ? 23.326 3.792 0.825 1.00 75.88 86 SER A N 1
ATOM 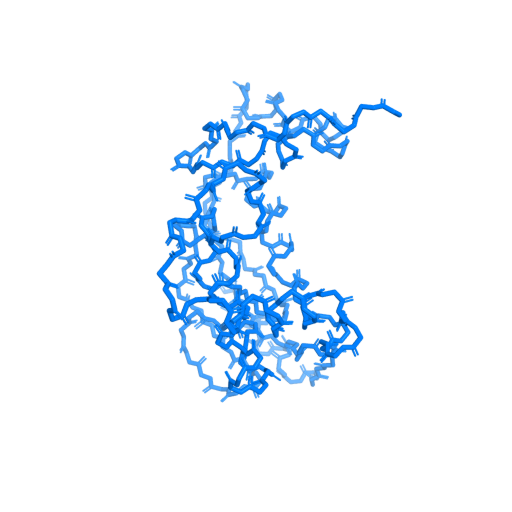635 C CA . SER A 1 86 ? 23.504 4.654 1.998 1.00 75.88 86 SER A CA 1
ATOM 636 C C . SER A 1 86 ? 22.190 5.326 2.405 1.00 75.88 86 SER A C 1
ATOM 638 O O . SER A 1 86 ? 21.793 5.221 3.563 1.00 75.88 86 SER A O 1
ATOM 640 N N . THR A 1 87 ? 21.475 5.937 1.459 1.00 78.69 87 THR A N 1
ATOM 641 C CA . THR A 1 87 ? 20.175 6.584 1.694 1.00 78.69 87 THR A CA 1
ATOM 642 C C . THR A 1 87 ? 19.129 5.586 2.188 1.00 78.69 87 THR A C 1
ATOM 644 O O . THR A 1 87 ? 18.470 5.846 3.190 1.00 78.69 87 THR A O 1
ATOM 647 N N . ALA A 1 88 ? 19.026 4.418 1.546 1.00 81.00 88 ALA A N 1
ATOM 648 C CA . ALA A 1 88 ? 18.111 3.355 1.958 1.00 81.00 88 ALA A CA 1
ATOM 649 C C . ALA A 1 88 ? 18.378 2.907 3.403 1.00 81.00 88 ALA A C 1
ATOM 651 O O . ALA A 1 88 ? 17.456 2.854 4.211 1.00 81.00 88 ALA A O 1
ATOM 652 N N . SER A 1 89 ? 19.645 2.658 3.753 1.00 75.69 89 SER A N 1
ATOM 653 C CA . SER A 1 89 ? 20.019 2.212 5.102 1.00 75.69 89 SER A CA 1
ATOM 654 C C . SER A 1 89 ? 19.733 3.252 6.190 1.00 75.69 89 SER A C 1
ATOM 656 O O . SER A 1 89 ? 19.346 2.892 7.298 1.00 75.69 89 SER A O 1
ATOM 658 N N . ILE A 1 90 ? 19.882 4.543 5.875 1.00 70.31 90 ILE A N 1
ATOM 659 C CA . ILE A 1 90 ? 19.569 5.635 6.802 1.00 70.31 90 ILE A CA 1
ATOM 660 C C . ILE A 1 90 ? 18.059 5.713 7.040 1.00 70.31 90 ILE A C 1
ATOM 662 O O . ILE A 1 90 ? 17.630 5.855 8.186 1.00 70.31 90 ILE A O 1
ATOM 666 N N . LEU A 1 91 ? 17.250 5.619 5.982 1.00 75.12 91 LEU A N 1
ATOM 667 C CA . LEU A 1 91 ? 15.793 5.718 6.092 1.00 75.12 91 LEU A CA 1
ATOM 668 C C . LEU A 1 91 ? 15.183 4.508 6.807 1.00 75.12 91 LEU A C 1
ATOM 670 O O . LEU A 1 91 ? 14.346 4.703 7.686 1.00 75.12 91 LEU A O 1
ATOM 674 N N . ASP A 1 92 ? 15.668 3.297 6.523 1.00 70.44 92 ASP A N 1
ATOM 675 C CA . ASP A 1 92 ? 15.252 2.056 7.198 1.00 70.44 92 ASP A CA 1
ATOM 676 C C . ASP A 1 92 ? 15.563 2.090 8.711 1.00 70.44 92 ASP A C 1
ATOM 678 O O . ASP A 1 92 ? 14.789 1.617 9.539 1.00 70.44 92 ASP A O 1
ATOM 682 N N . GLN A 1 93 ? 16.657 2.748 9.117 1.00 60.72 93 GLN A N 1
ATOM 683 C CA . GLN A 1 93 ? 16.975 2.976 10.537 1.00 60.72 93 GLN A CA 1
ATOM 684 C C . GLN A 1 93 ? 16.127 4.089 11.183 1.00 60.72 93 GLN A C 1
ATOM 686 O O . GLN A 1 93 ? 15.929 4.109 12.405 1.00 60.72 93 GLN A O 1
ATOM 691 N N . SER A 1 94 ? 15.634 5.032 10.378 1.00 54.28 94 SER A N 1
ATOM 692 C CA . SER A 1 94 ? 14.989 6.268 10.835 1.00 54.28 94 SER A CA 1
ATOM 693 C C . SER A 1 94 ? 13.483 6.130 11.056 1.00 54.28 94 SER A C 1
ATOM 695 O O . SER A 1 94 ? 12.951 6.758 11.978 1.00 54.28 94 SER A O 1
ATOM 697 N N . THR A 1 95 ? 12.799 5.267 10.300 1.00 50.22 95 THR A N 1
ATOM 698 C CA . THR A 1 95 ? 11.364 4.965 10.485 1.00 50.22 95 THR A CA 1
ATOM 699 C C . THR A 1 95 ? 11.056 4.348 11.855 1.00 50.22 95 THR A C 1
ATOM 701 O O . THR A 1 95 ? 9.942 4.484 12.356 1.00 50.22 95 THR A O 1
ATOM 704 N N . ALA A 1 96 ? 12.051 3.758 12.527 1.00 42.75 96 ALA A N 1
ATOM 705 C CA . ALA A 1 96 ? 11.909 3.220 13.881 1.00 42.75 96 ALA A CA 1
ATOM 706 C C . ALA A 1 96 ? 12.166 4.235 15.017 1.00 42.75 96 ALA A C 1
ATOM 708 O O . ALA A 1 96 ? 11.809 3.948 16.165 1.00 42.75 96 ALA A O 1
ATOM 709 N N . SER A 1 97 ? 12.799 5.386 14.742 1.00 37.75 97 SER A N 1
ATOM 710 C CA . SER A 1 97 ? 13.389 6.238 15.796 1.00 37.75 97 SER A CA 1
ATOM 711 C C . SER A 1 97 ? 13.014 7.723 15.740 1.00 37.75 97 SER A C 1
ATOM 713 O O . SER A 1 97 ? 13.118 8.387 16.764 1.00 37.75 97 SER A O 1
ATOM 715 N N . ILE A 1 98 ? 12.593 8.264 14.589 1.00 41.47 98 ILE A N 1
ATOM 716 C CA . ILE A 1 98 ? 12.494 9.728 14.391 1.00 41.47 98 ILE A CA 1
ATOM 717 C C . ILE A 1 98 ? 11.053 10.269 14.434 1.00 41.47 98 ILE A C 1
ATOM 719 O O . ILE A 1 98 ? 10.853 11.447 14.719 1.00 41.47 98 ILE A O 1
ATOM 723 N N . LEU A 1 99 ? 10.030 9.428 14.251 1.00 46.19 99 LEU A N 1
ATOM 724 C CA . LEU A 1 99 ? 8.620 9.849 14.364 1.00 46.19 99 LEU A CA 1
ATOM 725 C C . LEU A 1 99 ? 8.067 9.811 15.798 1.00 46.19 99 LEU A C 1
ATOM 727 O O . LEU A 1 99 ? 6.902 10.143 16.013 1.00 46.19 99 LEU A O 1
ATOM 731 N N . ASP A 1 100 ? 8.890 9.432 16.776 1.00 41.19 100 ASP A N 1
ATOM 732 C CA . ASP A 1 100 ? 8.520 9.418 18.187 1.00 41.19 100 ASP A CA 1
ATOM 733 C C . ASP A 1 100 ? 9.287 10.526 18.930 1.00 41.19 100 ASP A C 1
ATOM 735 O O . ASP A 1 100 ? 10.446 10.321 19.301 1.00 41.19 100 ASP A O 1
ATOM 739 N N . PRO A 1 101 ? 8.690 11.713 19.160 1.00 43.56 101 PRO A N 1
ATOM 740 C CA . PRO A 1 101 ? 9.353 12.788 19.898 1.00 43.56 101 PRO A CA 1
ATOM 741 C C . PRO A 1 101 ? 9.687 12.426 21.361 1.00 43.56 101 PRO A C 1
ATOM 743 O O . PRO A 1 101 ? 10.277 13.249 22.058 1.00 43.56 101 PRO A O 1
ATOM 746 N N . TRP A 1 102 ? 9.338 11.219 21.837 1.00 37.06 102 TRP A N 1
ATOM 747 C CA . TRP A 1 102 ? 9.485 10.803 23.235 1.00 37.06 102 TRP A CA 1
ATOM 748 C C . TRP A 1 102 ? 10.331 9.545 23.473 1.00 37.06 102 TRP A C 1
ATOM 750 O O . TRP A 1 102 ? 10.532 9.168 24.632 1.00 37.06 102 TRP A O 1
ATOM 760 N N . ARG A 1 103 ? 10.912 8.913 22.444 1.00 37.53 103 ARG A N 1
ATOM 761 C CA . ARG A 1 103 ? 11.908 7.851 22.673 1.00 37.53 103 ARG A CA 1
ATOM 762 C C . ARG A 1 103 ? 13.296 8.457 22.844 1.00 37.53 103 ARG A C 1
ATOM 764 O O . ARG A 1 103 ? 14.009 8.714 21.881 1.00 37.53 103 ARG A O 1
ATOM 771 N N . VAL A 1 104 ? 13.705 8.630 24.102 1.00 36.28 104 VAL A N 1
ATOM 772 C CA . VAL A 1 104 ? 15.112 8.853 24.465 1.00 36.28 104 VAL A CA 1
ATOM 773 C C . VAL A 1 104 ? 15.905 7.609 24.061 1.00 36.28 104 VAL A C 1
ATOM 775 O O . VAL A 1 104 ? 15.954 6.614 24.783 1.00 36.28 104 VAL A O 1
ATOM 778 N N . VAL A 1 105 ? 16.508 7.644 22.875 1.00 43.31 105 VAL A N 1
ATOM 779 C CA . VAL A 1 105 ? 17.540 6.683 22.483 1.00 43.31 105 VAL A CA 1
ATOM 780 C C . VAL A 1 105 ? 18.742 6.941 23.387 1.00 43.31 105 VAL A C 1
ATOM 782 O O . VAL A 1 105 ? 19.288 8.043 23.402 1.00 43.31 105 VAL A O 1
ATOM 785 N N . VAL A 1 106 ? 19.148 5.942 24.172 1.00 39.53 106 VAL A N 1
ATOM 786 C CA . VAL A 1 106 ? 20.395 5.998 24.943 1.00 39.53 106 VAL A CA 1
ATOM 787 C C . VAL A 1 106 ? 21.548 6.131 23.945 1.00 39.53 106 VAL A C 1
ATOM 789 O O . VAL A 1 106 ? 21.869 5.190 23.221 1.00 39.53 106 VAL A O 1
ATOM 792 N N . LEU A 1 107 ? 22.132 7.327 23.872 1.00 35.59 107 LEU A N 1
ATOM 793 C CA . LEU A 1 107 ? 23.224 7.648 22.960 1.00 35.59 107 LEU A CA 1
ATOM 794 C C . LEU A 1 107 ? 24.525 7.026 23.482 1.00 35.59 107 LEU A C 1
ATOM 796 O O . LEU A 1 107 ? 25.098 7.472 24.473 1.00 35.59 107 LEU A O 1
ATOM 800 N N . ASN A 1 108 ? 25.000 5.993 22.796 1.00 39.41 108 ASN A N 1
ATOM 801 C CA . ASN A 1 108 ? 26.381 5.525 22.888 1.00 39.41 108 ASN A CA 1
ATOM 802 C C . ASN A 1 108 ? 27.246 6.441 21.991 1.00 39.41 108 ASN A C 1
ATOM 804 O O . ASN A 1 108 ? 26.779 6.922 20.962 1.00 39.41 108 ASN A O 1
ATOM 808 N N . GLN A 1 109 ? 28.51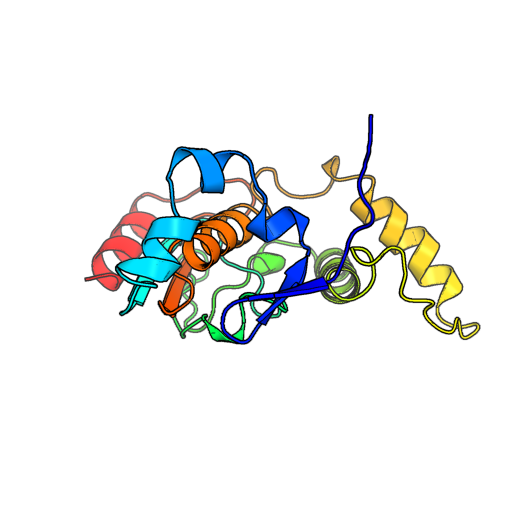1 6.685 22.350 1.00 42.50 109 GLN A N 1
ATOM 809 C CA . GLN A 1 109 ? 29.486 7.487 21.585 1.00 42.50 109 GLN A CA 1
ATOM 810 C C . GLN A 1 109 ? 29.655 7.083 20.097 1.00 42.50 109 GLN A C 1
ATOM 812 O O . GLN A 1 109 ? 30.274 7.822 19.338 1.00 42.50 109 GLN A O 1
ATOM 817 N N . SER A 1 110 ? 29.067 5.971 19.643 1.00 45.41 110 SER A N 1
ATOM 818 C CA . SER A 1 110 ? 28.975 5.570 18.230 1.00 45.41 110 SER A CA 1
ATOM 819 C C . SER A 1 110 ? 27.768 6.133 17.448 1.00 45.41 110 SER A C 1
ATOM 821 O O . SER A 1 110 ? 27.773 6.057 16.223 1.00 45.41 110 SER A O 1
ATOM 823 N N . THR A 1 111 ? 26.737 6.700 18.095 1.00 44.38 111 THR A N 1
ATOM 824 C CA . THR A 1 111 ? 25.488 7.152 17.428 1.00 44.38 111 THR A CA 1
ATOM 825 C C . THR A 1 111 ? 25.405 8.662 17.177 1.00 44.38 111 THR A C 1
ATOM 827 O O . THR A 1 111 ? 24.531 9.115 16.441 1.00 44.38 111 THR A O 1
ATOM 830 N N . ALA A 1 112 ? 26.325 9.460 17.726 1.00 42.28 112 ALA A N 1
ATOM 831 C CA . ALA A 1 112 ? 26.371 10.912 17.512 1.00 42.28 112 ALA A CA 1
ATOM 832 C C . ALA A 1 112 ? 26.730 11.350 16.068 1.00 42.28 112 ALA A C 1
ATOM 834 O O . ALA A 1 112 ? 26.144 12.326 15.598 1.00 42.28 112 ALA A O 1
ATOM 835 N N . PRO A 1 113 ? 27.613 10.653 15.315 1.00 41.97 113 PRO A N 1
ATOM 836 C CA . PRO A 1 113 ? 27.875 11.004 13.914 1.00 41.97 113 PRO A CA 1
ATOM 837 C C . PRO A 1 113 ? 26.692 10.675 12.993 1.00 41.97 113 PRO A C 1
ATOM 839 O O . PRO A 1 113 ? 26.462 11.371 12.007 1.00 41.97 113 PRO A O 1
ATOM 842 N N . ILE A 1 114 ? 25.928 9.629 13.334 1.00 43.66 114 ILE A N 1
ATOM 843 C CA . ILE A 1 114 ? 24.793 9.136 12.543 1.00 43.66 114 ILE A CA 1
ATOM 844 C C . ILE A 1 114 ? 23.662 10.166 12.548 1.00 43.66 114 ILE A C 1
ATOM 846 O O . ILE A 1 114 ? 23.116 10.453 11.491 1.00 43.66 114 ILE A O 1
ATOM 850 N N . LEU A 1 115 ? 23.392 10.806 13.692 1.00 43.75 115 LEU A N 1
ATOM 851 C CA . LEU A 1 115 ? 22.343 11.823 13.824 1.00 43.75 115 LEU A CA 1
ATOM 852 C C . LEU A 1 115 ? 22.591 13.086 12.984 1.00 43.75 115 LEU A C 1
ATOM 854 O O . LEU A 1 115 ? 21.632 13.681 12.494 1.00 43.75 115 LEU A O 1
ATOM 858 N N . ASN A 1 116 ? 23.849 13.488 12.771 1.00 43.34 116 ASN A N 1
ATOM 859 C CA . ASN A 1 116 ? 24.168 14.659 11.943 1.00 43.34 116 ASN A CA 1
ATOM 860 C C . ASN A 1 116 ? 23.832 14.405 10.458 1.00 43.34 116 ASN A C 1
ATOM 862 O O . ASN A 1 116 ? 23.308 15.280 9.775 1.00 43.34 116 ASN A O 1
ATOM 866 N N . GLN A 1 117 ? 24.036 13.173 9.976 1.00 45.41 117 GLN A N 1
ATOM 867 C CA . GLN A 1 117 ? 23.745 12.799 8.589 1.00 45.41 117 GLN A CA 1
ATOM 868 C C . GLN A 1 117 ? 22.297 12.318 8.380 1.00 45.41 117 GLN A C 1
ATOM 870 O O . GLN A 1 117 ? 21.698 12.624 7.346 1.00 45.41 117 GLN A O 1
ATOM 875 N N . SER A 1 118 ? 21.716 11.593 9.343 1.00 46.50 118 SER A N 1
ATOM 876 C CA . SER A 1 118 ? 20.350 11.060 9.259 1.00 46.50 118 SER A CA 1
ATOM 877 C C . SER A 1 118 ? 19.303 12.162 9.359 1.00 46.50 118 SER A C 1
ATOM 879 O O . SER A 1 118 ? 18.325 12.145 8.624 1.00 46.50 118 SER A O 1
ATOM 881 N N . THR A 1 119 ? 19.533 13.185 10.184 1.00 48.03 119 THR A N 1
ATOM 882 C CA . THR A 1 119 ? 18.599 14.315 10.283 1.00 48.03 119 THR A CA 1
ATOM 883 C C . THR A 1 119 ? 18.699 15.215 9.048 1.00 48.03 119 THR A C 1
ATOM 885 O O . THR A 1 119 ? 17.677 15.671 8.554 1.00 48.03 119 THR A O 1
ATOM 888 N N . ALA A 1 120 ? 19.898 15.408 8.483 1.00 47.44 120 ALA A N 1
ATOM 889 C CA . ALA A 1 120 ? 20.106 16.231 7.287 1.00 47.44 120 ALA A CA 1
ATOM 890 C C . ALA A 1 120 ? 19.518 15.617 6.003 1.00 47.44 120 ALA A C 1
ATOM 892 O O . ALA A 1 120 ? 18.957 16.341 5.190 1.00 47.44 120 ALA A O 1
ATOM 893 N N . SER A 1 121 ? 19.598 14.294 5.831 1.00 47.50 121 SER A N 1
ATOM 894 C CA . SER A 1 121 ? 19.002 13.591 4.679 1.00 47.50 121 SER A CA 1
ATOM 895 C C . SER A 1 121 ? 17.477 13.450 4.780 1.00 47.50 121 SER A C 1
ATOM 897 O O . SER A 1 121 ? 16.801 13.427 3.757 1.00 47.50 121 SER A O 1
ATOM 899 N N . ILE A 1 122 ? 16.923 13.440 5.998 1.00 51.03 122 ILE A N 1
ATOM 900 C CA . ILE A 1 122 ? 15.473 13.537 6.243 1.00 51.03 122 ILE A CA 1
ATOM 901 C C . ILE A 1 122 ? 14.966 14.978 6.064 1.00 51.03 122 ILE A C 1
ATOM 903 O O . ILE A 1 122 ? 13.868 15.185 5.557 1.00 51.03 122 ILE A O 1
ATOM 907 N N . LEU A 1 123 ? 15.755 15.982 6.468 1.00 49.00 123 LEU A N 1
ATOM 908 C CA . LEU A 1 123 ? 15.432 17.406 6.298 1.00 49.00 123 LEU A CA 1
ATOM 909 C C . LEU A 1 123 ? 15.612 17.891 4.852 1.00 49.00 123 LEU A C 1
ATOM 911 O O . LEU A 1 123 ? 14.971 18.867 4.462 1.00 49.00 123 LEU A O 1
ATOM 915 N N . ASP A 1 124 ? 16.446 17.222 4.052 1.00 56.50 124 ASP A N 1
ATOM 916 C CA . ASP A 1 124 ? 16.616 17.493 2.624 1.00 56.50 124 ASP A CA 1
ATOM 917 C C . ASP A 1 124 ? 15.845 16.471 1.778 1.00 56.50 124 ASP A C 1
ATOM 919 O O . ASP A 1 124 ? 16.406 15.716 0.984 1.00 56.50 124 ASP A O 1
ATOM 923 N N . THR A 1 125 ? 14.514 16.487 1.913 1.00 53.69 125 THR A N 1
ATOM 924 C CA . THR A 1 125 ? 13.578 15.711 1.074 1.00 53.69 125 THR A CA 1
ATOM 925 C C . THR A 1 125 ? 13.763 15.948 -0.430 1.00 53.69 125 THR A C 1
ATOM 927 O O . THR A 1 125 ? 13.259 15.174 -1.235 1.00 53.69 125 THR A O 1
ATOM 930 N N . ARG A 1 126 ? 14.533 16.971 -0.831 1.00 58.38 126 ARG A N 1
ATOM 931 C CA . ARG A 1 126 ? 14.940 17.228 -2.222 1.00 58.38 126 ARG A CA 1
ATOM 932 C C . ARG A 1 126 ? 15.860 16.156 -2.810 1.00 58.38 126 ARG A C 1
ATOM 934 O O . ARG A 1 126 ? 16.054 16.149 -4.021 1.00 58.38 126 ARG A O 1
ATOM 941 N N . GLN A 1 127 ? 16.456 15.297 -1.982 1.00 71.38 127 GLN A N 1
ATOM 942 C CA . GLN A 1 127 ? 17.320 14.202 -2.440 1.00 71.38 127 GLN A CA 1
ATOM 943 C C . GLN A 1 127 ? 16.571 12.886 -2.650 1.00 71.38 127 GLN A C 1
ATOM 945 O O . GLN A 1 127 ? 17.150 11.935 -3.179 1.00 71.38 127 GLN A O 1
ATOM 950 N N . LEU A 1 128 ? 15.305 12.811 -2.235 1.00 81.81 128 LEU A N 1
ATOM 951 C CA . LEU A 1 128 ? 14.475 11.646 -2.497 1.00 81.81 128 LEU A CA 1
ATOM 952 C C . LEU A 1 128 ? 13.806 11.782 -3.869 1.00 81.81 128 LEU A C 1
ATOM 954 O O . LEU A 1 128 ? 13.459 12.894 -4.278 1.00 81.81 128 LEU A O 1
ATOM 958 N N . PRO A 1 129 ? 13.623 10.668 -4.596 1.00 88.00 129 PRO A N 1
ATOM 959 C CA . PRO A 1 129 ? 12.779 10.646 -5.780 1.00 88.00 129 PRO A CA 1
ATOM 960 C C . PRO A 1 129 ? 11.385 11.213 -5.481 1.00 88.00 129 PRO A C 1
ATOM 962 O O . PRO A 1 129 ? 10.870 11.049 -4.376 1.00 88.00 129 PRO A O 1
ATOM 965 N N . GLN A 1 130 ? 10.783 11.871 -6.472 1.00 89.38 130 GLN A N 1
ATOM 966 C CA . GLN A 1 130 ? 9.570 12.677 -6.298 1.00 89.38 130 GLN A CA 1
ATOM 967 C C . GLN A 1 130 ? 8.395 11.919 -5.656 1.00 89.38 130 GLN A C 1
ATOM 969 O O . GLN A 1 130 ? 7.692 12.484 -4.826 1.00 89.38 130 GLN A O 1
ATOM 974 N N . GLU A 1 131 ? 8.201 10.655 -6.025 1.00 93.25 131 GLU A N 1
ATOM 975 C CA . GLU A 1 131 ? 7.087 9.805 -5.583 1.00 93.25 131 GLU A CA 1
ATOM 976 C C . GLU A 1 131 ? 7.546 8.710 -4.598 1.00 93.25 131 GLU A C 1
ATOM 978 O O . GLU A 1 131 ? 6.870 7.694 -4.393 1.00 93.25 131 GLU A O 1
ATOM 983 N N . PHE A 1 132 ? 8.717 8.887 -3.975 1.00 91.62 132 PHE A N 1
ATOM 984 C CA . PHE A 1 132 ? 9.155 8.039 -2.871 1.00 91.62 132 PHE A CA 1
ATOM 985 C C . PHE A 1 132 ? 8.189 8.194 -1.685 1.00 91.62 132 PHE A C 1
ATOM 987 O O . PHE A 1 132 ? 7.797 9.310 -1.344 1.00 91.62 132 PHE A O 1
ATOM 994 N N . GLY A 1 133 ? 7.795 7.095 -1.036 1.00 91.25 133 GLY A N 1
ATOM 995 C CA . GLY A 1 133 ? 6.801 7.121 0.040 1.00 91.25 133 GLY A CA 1
ATOM 996 C C . GLY A 1 133 ? 5.352 6.984 -0.430 1.00 91.25 133 GLY A C 1
ATOM 997 O O . GLY A 1 133 ? 4.483 6.705 0.399 1.00 91.25 133 GLY A O 1
ATOM 998 N N . HIS A 1 134 ? 5.058 7.169 -1.725 1.00 96.06 134 HIS A N 1
ATOM 999 C CA . HIS A 1 134 ? 3.677 7.217 -2.217 1.00 96.06 134 HIS A CA 1
ATOM 1000 C C . HIS A 1 134 ? 2.925 5.901 -1.963 1.00 96.06 134 HIS A C 1
ATOM 1002 O O . HIS A 1 134 ? 1.883 5.909 -1.305 1.00 96.06 134 HIS A O 1
ATOM 1008 N N . GLY A 1 135 ? 3.478 4.757 -2.373 1.00 97.50 135 GLY A N 1
ATOM 1009 C CA . GLY A 1 135 ? 2.819 3.466 -2.169 1.00 97.50 135 GLY A CA 1
ATOM 1010 C C . GLY A 1 135 ? 2.675 3.068 -0.694 1.00 97.50 135 GLY A C 1
ATOM 1011 O O . GLY A 1 135 ? 1.645 2.511 -0.308 1.00 97.50 135 GLY A O 1
ATOM 1012 N N . THR A 1 136 ? 3.623 3.447 0.171 1.00 97.00 136 THR A N 1
ATOM 1013 C CA . THR A 1 136 ? 3.494 3.284 1.633 1.00 97.00 136 THR A CA 1
ATOM 1014 C C . THR A 1 136 ? 2.389 4.152 2.214 1.00 97.00 136 THR A C 1
ATOM 1016 O O . THR A 1 136 ? 1.615 3.688 3.054 1.00 97.00 136 THR A O 1
ATOM 1019 N N . MET A 1 137 ? 2.258 5.392 1.745 1.00 96.06 137 MET A N 1
ATOM 1020 C CA . MET A 1 137 ? 1.169 6.283 2.134 1.00 96.06 137 MET A CA 1
ATOM 1021 C C . MET A 1 137 ? -0.192 5.712 1.705 1.00 96.06 137 MET A C 1
ATOM 1023 O O . MET A 1 137 ? -1.104 5.630 2.533 1.00 96.06 137 MET A O 1
ATOM 1027 N N . VAL A 1 138 ? -0.313 5.221 0.465 1.00 98.19 138 VAL A N 1
ATOM 1028 C CA . VAL A 1 138 ? -1.535 4.575 -0.048 1.00 98.19 138 VAL A CA 1
ATOM 1029 C C . VAL A 1 138 ? -1.886 3.326 0.764 1.00 98.19 138 VAL A C 1
ATOM 1031 O O . VAL A 1 138 ? -3.026 3.187 1.214 1.00 98.19 138 VAL A O 1
ATOM 1034 N N . ALA A 1 139 ? -0.916 2.446 1.029 1.00 98.12 139 ALA A N 1
ATOM 1035 C CA . ALA A 1 139 ? -1.105 1.278 1.892 1.00 98.12 139 ALA A CA 1
ATOM 1036 C C . ALA A 1 139 ? -1.540 1.683 3.314 1.00 98.12 139 ALA A C 1
ATOM 1038 O O . ALA A 1 139 ? -2.425 1.057 3.900 1.00 98.12 139 ALA A O 1
ATOM 1039 N N . GLY A 1 140 ? -0.983 2.779 3.837 1.00 96.62 140 GLY A N 1
ATOM 1040 C CA . GLY A 1 140 ? -1.397 3.425 5.080 1.00 96.62 140 GLY A CA 1
ATOM 1041 C C . GLY A 1 140 ? -2.871 3.816 5.094 1.00 96.62 140 GLY A C 1
ATOM 1042 O O . GLY A 1 140 ? -3.560 3.535 6.072 1.00 96.62 140 GLY A O 1
ATOM 1043 N N . ILE A 1 141 ? -3.384 4.424 4.026 1.00 96.75 141 ILE A N 1
ATOM 1044 C CA . ILE A 1 141 ? -4.805 4.789 3.927 1.00 96.75 141 ILE A CA 1
ATOM 1045 C C . ILE A 1 141 ? -5.687 3.540 3.835 1.00 96.75 141 ILE A C 1
ATOM 1047 O O . ILE A 1 141 ? -6.721 3.474 4.499 1.00 96.75 141 ILE A O 1
ATOM 1051 N N . ILE A 1 142 ? -5.278 2.531 3.062 1.00 97.75 142 ILE A N 1
ATOM 1052 C CA . ILE A 1 142 ? -6.031 1.275 2.945 1.00 97.75 142 ILE A CA 1
ATOM 1053 C C . ILE A 1 142 ? -6.143 0.596 4.311 1.00 97.75 142 ILE A C 1
ATOM 1055 O O . ILE A 1 142 ? -7.247 0.251 4.718 1.00 97.75 142 ILE A O 1
ATOM 1059 N N . HIS A 1 143 ? -5.040 0.476 5.053 1.00 97.19 143 HIS A N 1
ATOM 1060 C CA . HIS A 1 143 ? -5.050 -0.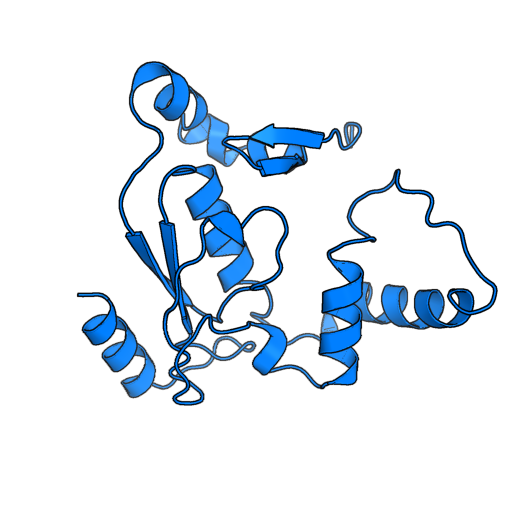083 6.406 1.00 97.19 143 HIS A CA 1
ATOM 1061 C C . HIS A 1 143 ? -5.874 0.770 7.385 1.00 97.19 143 HIS A C 1
ATOM 1063 O O . HIS A 1 143 ? -6.521 0.243 8.282 1.00 97.19 143 HIS A O 1
ATOM 1069 N N . LEU A 1 144 ? -5.909 2.091 7.211 1.00 95.88 144 LEU A N 1
ATOM 1070 C CA . LEU A 1 144 ? -6.740 2.958 8.043 1.00 95.88 144 LEU A CA 1
ATOM 1071 C C . LEU A 1 144 ? -8.238 2.719 7.808 1.00 95.88 144 LEU A C 1
ATOM 1073 O O . LEU A 1 144 ? -9.013 2.731 8.758 1.00 95.88 144 LEU A O 1
ATOM 1077 N N . VAL A 1 145 ? -8.653 2.504 6.559 1.00 96.31 145 VAL A N 1
ATOM 1078 C CA . VAL A 1 145 ? -10.068 2.323 6.191 1.00 96.31 145 VAL A CA 1
ATOM 1079 C C . VAL A 1 145 ? -10.528 0.872 6.359 1.00 96.31 145 VAL A C 1
ATOM 1081 O O . VAL A 1 145 ? -11.641 0.632 6.821 1.00 96.31 145 VAL A O 1
ATOM 1084 N N . ALA A 1 146 ? -9.682 -0.097 6.021 1.00 97.25 146 ALA A N 1
ATOM 1085 C CA . ALA A 1 146 ? -9.956 -1.532 6.055 1.00 97.25 146 ALA A CA 1
ATOM 1086 C C . ALA A 1 146 ? -8.865 -2.273 6.858 1.00 97.25 146 ALA A C 1
ATOM 1088 O O . ALA A 1 146 ? -8.102 -3.057 6.291 1.00 97.25 146 ALA A O 1
ATOM 1089 N N . PRO A 1 147 ? -8.766 -2.031 8.177 1.00 96.75 147 PRO A N 1
ATOM 1090 C CA . PRO A 1 147 ? -7.646 -2.490 9.000 1.00 96.75 147 PRO A CA 1
ATOM 1091 C C . PRO A 1 147 ? -7.475 -4.006 9.097 1.00 96.75 147 PRO A C 1
ATOM 1093 O O . PRO A 1 147 ? -6.385 -4.476 9.408 1.00 96.75 147 PRO A O 1
ATOM 1096 N N . THR A 1 148 ? -8.522 -4.788 8.834 1.00 97.19 148 THR A N 1
ATOM 1097 C CA . THR A 1 148 ? -8.435 -6.257 8.840 1.00 97.19 148 THR A CA 1
ATOM 1098 C C . THR A 1 148 ? -8.255 -6.863 7.446 1.00 97.19 148 THR A C 1
ATOM 1100 O O . THR A 1 148 ? -8.214 -8.087 7.318 1.00 97.19 148 THR A O 1
ATOM 1103 N N . ALA A 1 149 ? -8.137 -6.042 6.396 1.00 98.12 149 ALA A N 1
ATOM 1104 C CA . ALA A 1 149 ? -7.754 -6.507 5.068 1.00 98.12 149 ALA A CA 1
ATOM 1105 C C . ALA A 1 149 ? -6.232 -6.701 4.958 1.00 98.12 149 ALA A C 1
ATOM 1107 O O . ALA A 1 149 ? -5.436 -6.032 5.618 1.00 98.12 149 ALA A O 1
ATOM 1108 N N . LEU A 1 150 ? -5.834 -7.617 4.082 1.00 98.50 150 LEU A N 1
ATOM 1109 C CA . LEU A 1 150 ? -4.451 -7.807 3.665 1.00 98.50 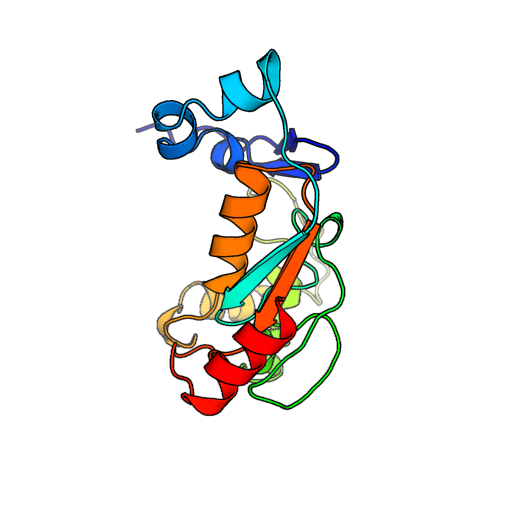150 LEU A CA 1
ATOM 1110 C C . LEU A 1 150 ? -4.144 -6.902 2.466 1.00 98.50 150 LEU A C 1
ATOM 1112 O O . LEU A 1 150 ? -5.023 -6.598 1.659 1.00 98.50 150 LEU A O 1
ATOM 1116 N N . ILE A 1 151 ? -2.889 -6.492 2.326 1.00 98.69 151 ILE A N 1
ATOM 1117 C CA . ILE A 1 151 ? -2.423 -5.576 1.283 1.00 98.69 151 ILE A CA 1
ATOM 1118 C C . ILE A 1 151 ? -1.380 -6.302 0.435 1.00 98.69 151 ILE A C 1
ATOM 1120 O O . ILE A 1 151 ? -0.363 -6.766 0.949 1.00 98.69 151 ILE A O 1
ATOM 1124 N N . MET A 1 152 ? -1.628 -6.385 -0.871 1.00 98.69 152 MET A N 1
ATOM 1125 C CA . MET A 1 152 ? -0.713 -6.953 -1.859 1.00 98.69 152 MET A CA 1
ATOM 1126 C C . MET A 1 152 ? -0.073 -5.817 -2.673 1.00 98.69 152 MET A C 1
ATOM 1128 O O . MET A 1 152 ? -0.673 -5.341 -3.638 1.00 98.69 152 MET A O 1
ATOM 1132 N N . PRO A 1 153 ? 1.127 -5.345 -2.301 1.00 98.50 153 PRO A N 1
ATOM 1133 C CA . PRO A 1 153 ? 1.806 -4.267 -3.017 1.00 98.50 153 PRO A CA 1
ATOM 1134 C C . PRO A 1 153 ? 2.385 -4.766 -4.348 1.00 98.50 153 PRO A C 1
ATOM 1136 O O . PRO A 1 153 ? 3.246 -5.636 -4.377 1.00 98.50 153 PRO A O 1
ATOM 1139 N N . LEU A 1 154 ? 1.942 -4.197 -5.463 1.00 98.62 154 LEU A N 1
ATOM 1140 C CA . LEU A 1 154 ? 2.413 -4.478 -6.817 1.00 98.62 154 LEU A CA 1
ATOM 1141 C C . LEU A 1 154 ? 3.192 -3.266 -7.326 1.00 98.62 154 LEU A C 1
ATOM 1143 O O . LEU A 1 154 ? 2.613 -2.255 -7.722 1.00 98.62 154 LEU A O 1
ATOM 1147 N N . LYS A 1 155 ? 4.523 -3.342 -7.319 1.00 98.44 155 LYS A N 1
ATOM 1148 C CA . LYS A 1 155 ? 5.351 -2.206 -7.741 1.00 98.44 155 LYS A CA 1
ATOM 1149 C C . LYS A 1 155 ? 5.444 -2.157 -9.259 1.00 98.44 155 LYS A C 1
ATOM 1151 O O . LYS A 1 155 ? 6.245 -2.872 -9.859 1.00 98.44 155 LYS A O 1
ATOM 1156 N N . ALA A 1 156 ? 4.610 -1.322 -9.869 1.00 98.31 156 ALA A N 1
ATOM 1157 C CA . ALA A 1 156 ? 4.644 -1.032 -11.302 1.00 98.31 156 ALA A CA 1
ATOM 1158 C C . ALA A 1 156 ? 5.303 0.319 -11.606 1.00 98.31 156 ALA A C 1
ATOM 1160 O O . ALA A 1 156 ? 5.709 0.548 -12.743 1.00 98.31 156 ALA A O 1
ATOM 1161 N N . PHE A 1 157 ? 5.436 1.196 -10.609 1.00 98.31 157 PHE A N 1
ATOM 1162 C CA . PHE A 1 157 ? 6.040 2.518 -10.750 1.00 98.31 157 PHE A CA 1
ATOM 1163 C C . PHE A 1 157 ? 7.398 2.583 -10.041 1.00 98.31 157 PHE A C 1
ATOM 1165 O O . PHE A 1 157 ? 7.625 1.964 -8.994 1.00 98.31 157 PHE A O 1
ATOM 1172 N N . LYS A 1 158 ? 8.331 3.336 -10.621 1.00 97.19 158 LYS A N 1
ATOM 1173 C CA . LYS A 1 158 ? 9.591 3.712 -9.969 1.00 97.19 158 LYS A CA 1
ATOM 1174 C C . LYS A 1 158 ? 9.330 4.823 -8.951 1.00 97.19 158 LYS A C 1
ATOM 1176 O O . LYS A 1 158 ? 8.297 5.481 -8.998 1.00 97.19 158 LYS A O 1
ATOM 1181 N N . ALA A 1 159 ? 10.273 5.058 -8.048 1.00 93.69 159 ALA A N 1
ATOM 1182 C CA . ALA A 1 159 ? 10.150 6.076 -7.006 1.00 93.69 159 ALA A CA 1
ATOM 1183 C C . ALA A 1 159 ? 10.072 7.523 -7.539 1.00 93.69 159 ALA A C 1
ATOM 1185 O O . ALA A 1 159 ? 9.760 8.430 -6.785 1.00 93.69 159 ALA A O 1
ATOM 1186 N N . ASP A 1 160 ? 10.330 7.776 -8.823 1.00 94.12 160 ASP A N 1
ATOM 1187 C CA . ASP A 1 160 ? 10.075 9.074 -9.467 1.00 94.12 160 ASP A CA 1
ATOM 1188 C C . ASP A 1 160 ? 8.666 9.185 -10.085 1.00 94.12 160 ASP A C 1
ATOM 1190 O O . ASP A 1 160 ? 8.360 10.177 -10.741 1.00 94.12 160 ASP A O 1
ATOM 1194 N N . GLY A 1 161 ? 7.820 8.165 -9.912 1.00 94.62 161 GLY A N 1
ATOM 1195 C CA . GLY A 1 161 ? 6.469 8.101 -10.470 1.00 94.62 161 GLY A CA 1
ATOM 1196 C C . GLY A 1 161 ? 6.403 7.607 -11.911 1.00 94.62 161 GLY A C 1
ATOM 1197 O O . GLY A 1 161 ? 5.313 7.488 -12.469 1.00 94.62 161 GLY A O 1
ATOM 1198 N N . THR A 1 162 ? 7.538 7.306 -12.546 1.00 97.06 162 THR A N 1
ATOM 1199 C CA . THR A 1 162 ? 7.550 6.829 -13.932 1.00 97.06 162 THR A CA 1
ATOM 1200 C C . THR A 1 162 ? 7.299 5.325 -14.019 1.00 97.06 162 THR A C 1
ATOM 1202 O O . THR A 1 162 ? 7.641 4.548 -13.123 1.00 97.06 162 THR A O 1
ATOM 1205 N N . SER A 1 163 ? 6.696 4.886 -15.124 1.00 97.50 163 SER A N 1
ATOM 1206 C CA . SER A 1 163 ? 6.423 3.474 -15.398 1.00 97.50 163 SER A CA 1
ATOM 1207 C C . SER A 1 163 ? 6.349 3.202 -16.899 1.00 97.50 163 SER A C 1
ATOM 1209 O O . SER A 1 163 ? 6.115 4.112 -17.698 1.00 97.50 163 SER A O 1
ATOM 1211 N N . ASN A 1 164 ? 6.523 1.937 -17.282 1.00 96.81 164 ASN A N 1
ATOM 1212 C CA . ASN A 1 164 ? 6.199 1.460 -18.619 1.00 96.81 164 ASN A CA 1
ATOM 1213 C C . ASN A 1 164 ? 4.777 0.892 -18.634 1.00 96.81 164 ASN A C 1
ATOM 1215 O O . ASN A 1 164 ? 4.388 0.149 -17.734 1.00 96.81 164 ASN A O 1
ATOM 1219 N N . LEU A 1 165 ? 4.040 1.114 -19.728 1.00 97.69 165 LEU A N 1
ATOM 1220 C CA . LEU A 1 165 ? 2.705 0.526 -19.914 1.00 97.69 165 LEU A CA 1
ATOM 1221 C C . LEU A 1 165 ? 2.704 -1.002 -19.725 1.00 97.69 165 LEU A C 1
ATOM 1223 O O . LEU A 1 165 ? 1.758 -1.559 -19.175 1.00 97.69 165 LEU A O 1
ATOM 1227 N N . PHE A 1 166 ? 3.770 -1.679 -20.155 1.00 97.81 166 PHE A N 1
ATOM 1228 C CA . PHE A 1 166 ? 3.909 -3.125 -19.997 1.00 97.81 166 PHE A CA 1
ATOM 1229 C C . PHE A 1 166 ? 3.949 -3.567 -18.525 1.00 97.81 166 PHE A C 1
ATOM 1231 O O . PHE A 1 166 ? 3.316 -4.564 -18.182 1.00 97.81 166 PHE A O 1
ATOM 1238 N N . ASP A 1 167 ? 4.625 -2.816 -17.650 1.00 98.25 167 ASP A N 1
ATOM 1239 C CA . ASP A 1 167 ? 4.723 -3.137 -16.220 1.00 98.25 167 ASP A CA 1
ATOM 1240 C C . ASP A 1 167 ? 3.366 -2.954 -15.527 1.00 98.25 167 ASP A C 1
ATOM 1242 O O . ASP A 1 167 ? 2.940 -3.816 -14.758 1.00 98.25 167 ASP A O 1
ATOM 1246 N N . ILE A 1 168 ? 2.632 -1.894 -15.889 1.00 98.31 168 ILE A N 1
ATOM 1247 C CA . ILE A 1 168 ? 1.262 -1.648 -15.413 1.00 98.31 168 ILE A CA 1
ATOM 1248 C C . ILE A 1 168 ? 0.324 -2.774 -15.859 1.00 98.31 168 ILE A C 1
ATOM 1250 O O . ILE A 1 168 ? -0.418 -3.320 -15.045 1.00 98.31 168 ILE A O 1
ATOM 1254 N N . LEU A 1 169 ? 0.365 -3.162 -17.139 1.00 98.25 169 LEU A N 1
ATOM 1255 C CA . LEU A 1 169 ? -0.473 -4.246 -17.656 1.00 98.25 169 LEU A CA 1
ATOM 1256 C C . LEU A 1 169 ? -0.188 -5.565 -16.937 1.00 98.25 169 LEU A C 1
ATOM 1258 O O . LEU A 1 169 ? -1.123 -6.251 -16.530 1.00 98.25 169 LEU A O 1
ATOM 1262 N N . ARG A 1 170 ? 1.088 -5.911 -16.738 1.00 98.25 170 ARG A N 1
ATOM 1263 C CA . ARG A 1 170 ? 1.467 -7.114 -15.988 1.00 98.25 170 ARG A CA 1
ATOM 1264 C C . ARG A 1 170 ? 0.959 -7.080 -14.549 1.00 98.25 170 ARG A C 1
ATOM 1266 O O . ARG A 1 170 ? 0.488 -8.108 -14.075 1.00 98.25 170 ARG A O 1
ATOM 1273 N N . AL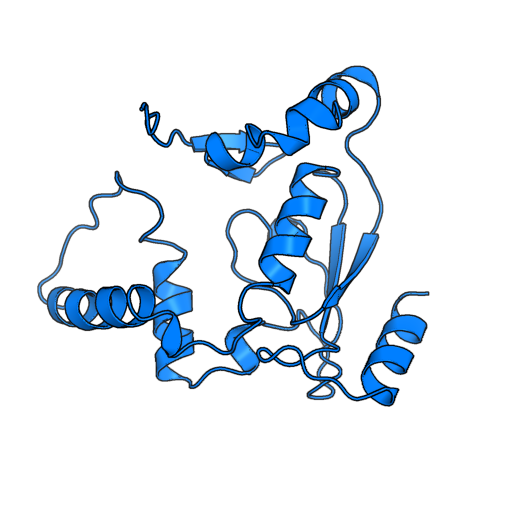A A 1 171 ? 1.017 -5.928 -13.883 1.00 98.31 171 ALA A N 1
ATOM 1274 C CA . ALA A 1 171 ? 0.483 -5.771 -12.535 1.00 98.31 171 ALA A CA 1
ATOM 1275 C C . ALA A 1 171 ? -1.039 -5.971 -12.485 1.00 98.31 171 ALA A C 1
ATOM 1277 O O . ALA A 1 171 ? -1.526 -6.674 -11.605 1.00 98.31 171 ALA A O 1
ATOM 1278 N N . ILE A 1 172 ? -1.784 -5.442 -13.463 1.00 98.19 172 ILE A N 1
ATOM 1279 C CA . ILE A 1 172 ? -3.237 -5.658 -13.566 1.00 98.19 172 ILE A CA 1
ATOM 1280 C C . ILE A 1 172 ? -3.554 -7.145 -13.755 1.00 98.19 172 ILE A C 1
ATOM 1282 O O . ILE A 1 172 ? -4.397 -7.675 -13.041 1.00 98.19 172 ILE A O 1
ATOM 1286 N N . TYR A 1 173 ? -2.864 -7.832 -14.672 1.00 97.94 173 TYR A N 1
ATOM 1287 C CA . TYR A 1 173 ? -3.069 -9.270 -14.881 1.00 97.94 173 TYR A CA 1
ATOM 1288 C C . TYR A 1 173 ? -2.675 -10.119 -13.669 1.00 97.94 173 TYR A C 1
ATOM 1290 O O . TYR A 1 173 ? -3.248 -11.181 -13.476 1.00 97.94 173 TYR A O 1
ATOM 1298 N N . TYR A 1 174 ? -1.703 -9.677 -12.869 1.00 97.69 174 TYR A N 1
ATOM 1299 C CA . TYR A 1 174 ? -1.315 -10.366 -11.638 1.00 97.69 174 TYR A CA 1
ATOM 1300 C C . TYR A 1 174 ? -2.359 -10.203 -10.522 1.00 97.69 174 TYR A C 1
ATOM 1302 O O . TYR A 1 174 ? -2.475 -11.066 -9.658 1.00 97.69 174 TYR A O 1
ATOM 1310 N N . ALA A 1 175 ? -3.091 -9.087 -10.513 1.00 96.25 175 ALA A N 1
ATOM 1311 C CA . ALA A 1 175 ? -4.037 -8.739 -9.455 1.00 96.25 175 ALA A CA 1
ATOM 1312 C C . ALA A 1 175 ? -5.392 -9.473 -9.533 1.00 96.25 175 ALA A C 1
ATOM 1314 O O . ALA A 1 175 ? -6.183 -9.349 -8.597 1.00 96.25 175 ALA A O 1
ATOM 1315 N N . VAL A 1 176 ? -5.674 -10.179 -10.635 1.00 92.06 176 VAL A N 1
ATOM 1316 C CA . VAL A 1 176 ? -6.947 -10.872 -10.926 1.00 92.06 176 VAL A CA 1
ATOM 1317 C C . VAL A 1 176 ? -6.753 -12.379 -10.859 1.00 92.06 176 VAL A C 1
ATOM 1319 O O . VAL A 1 176 ? -7.616 -13.043 -10.243 1.00 92.06 176 VAL A O 1
#

Sequence (176 aa):
DRLGNATVVPFFGSQVLSSYVTQPAVVLTRSTEAHQFFATGAGIVAVIDTGVDPNHPVLKASLVPAFDFTRNLPGIPSEFADLGQSTASILDQSTASILDPWRVVVLNQSTAPILNQSTASILDTRQLPQEFGHGTMVAGIIHLVAPTALIMPLKAFKADGTSNLFDILRAIYYAV

Foldseek 3Di:
DDPDQFDWDDDLNATDTPCLLPPPVCVVVVLVVCVVPNAQAEEEDEFAALFAACVQRLAVVQEDWAAALVVGDTGRGHSCPLDDPVLSVLVNVCSVPPVHPPDPDPDDPVCVVSCVVSVVSVVPCVPWAPQRCVSHVVSSVCCSRRVHYHYYYQRQAHSNRDHDPVSVVVSVVRRD

pLDDT: mean 82.56, std 20.94, range [35.59, 98.69]